Protein AF-A0A9E3S4K5-F1 (afdb_monomer_lite)

pLDDT: mean 72.48, std 16.72, range [35.62, 93.38]

Secondary structure (DSSP, 8-state):
--SSSHHHHHHHHHHHTT--PPPPP-PPPPP-STTTSSHHHHHHS-SSHHHHHHHHHHHHHT-SPPPTT-----

Foldseek 3Di:
DPDDPPVVVVVVVVVVVPPPDDDDDDDPQDDQDLVCLDPVNLVPDPPDPSSVVNNVSSVVVVSDDDDPPPPPDD

Radius of gyration: 19.68 Å; chains: 1; bounding box: 36×40×47 Å

Sequence (74 aa):
MRRALLPFLVVVLVAACSKQEPPAPPAALPEVNDANCHPDALKAMPDDANRKKFAGLCLRRGSLKKGSDQGLKP

Structure (mmCIF, N/CA/C/O backbone):
data_AF-A0A9E3S4K5-F1
#
_entry.id   AF-A0A9E3S4K5-F1
#
loop_
_atom_site.group_PDB
_atom_site.id
_atom_site.type_symbol
_atom_site.label_atom_id
_atom_site.label_alt_id
_atom_site.label_comp_id
_atom_site.label_asym_id
_atom_site.label_entity_id
_atom_site.label_seq_id
_atom_site.pdbx_PDB_ins_code
_atom_site.Cartn_x
_atom_site.Cartn_y
_atom_site.Cartn_z
_atom_site.occupancy
_atom_site.B_iso_or_equiv
_atom_site.auth_seq_id
_atom_site.auth_comp_id
_atom_site.auth_asym_id
_atom_site.auth_atom_id
_atom_site.pdbx_PDB_model_num
ATOM 1 N N . MET A 1 1 ? -25.648 30.581 37.726 1.00 48.53 1 MET A N 1
ATOM 2 C CA . MET A 1 1 ? -25.245 29.157 37.822 1.00 48.53 1 MET A CA 1
ATOM 3 C C . MET A 1 1 ? -25.179 28.519 36.424 1.00 48.53 1 MET A C 1
ATOM 5 O O . MET A 1 1 ? -26.073 27.775 36.063 1.00 48.53 1 MET A O 1
ATOM 9 N N . ARG A 1 2 ? -24.195 28.855 35.572 1.00 58.00 2 ARG A N 1
ATOM 10 C CA . ARG A 1 2 ? -24.064 28.283 34.203 1.00 58.00 2 ARG A CA 1
ATOM 11 C C . ARG A 1 2 ? -22.612 28.317 33.695 1.00 58.00 2 ARG A C 1
ATOM 13 O O . ARG A 1 2 ? -22.347 28.803 32.606 1.00 58.00 2 ARG A O 1
ATOM 20 N N . ARG A 1 3 ? -21.638 27.895 34.505 1.00 57.75 3 ARG A N 1
ATOM 21 C CA . ARG A 1 3 ? -20.211 27.930 34.110 1.00 57.75 3 ARG A CA 1
ATOM 22 C C . ARG A 1 3 ? -19.406 26.705 34.559 1.00 57.75 3 ARG A C 1
ATOM 24 O O . ARG A 1 3 ? -18.201 26.793 34.713 1.00 57.75 3 ARG A O 1
ATOM 31 N N . ALA A 1 4 ? -20.063 25.560 34.745 1.00 56.44 4 ALA A N 1
ATOM 32 C CA . ALA A 1 4 ? -19.394 24.322 35.167 1.00 56.44 4 ALA A CA 1
ATOM 33 C C . ALA A 1 4 ? -19.723 23.095 34.292 1.00 56.44 4 ALA A C 1
ATOM 35 O O . ALA A 1 4 ? -19.438 21.975 34.687 1.00 56.44 4 ALA A O 1
ATOM 36 N N . LEU A 1 5 ? -20.319 23.282 33.105 1.00 57.38 5 LEU A N 1
ATOM 37 C CA . LEU A 1 5 ? -20.686 22.176 32.197 1.00 57.38 5 LEU A CA 1
ATOM 38 C C . LEU A 1 5 ? -19.710 21.978 31.023 1.00 57.38 5 LEU A C 1
ATOM 40 O O . LEU A 1 5 ? -19.712 20.929 30.391 1.00 57.38 5 LEU A O 1
ATOM 44 N N . LEU A 1 6 ? -18.855 22.964 30.743 1.00 58.66 6 LEU A N 1
ATOM 45 C CA . LEU A 1 6 ? -17.911 22.932 29.622 1.00 58.66 6 LEU A CA 1
ATOM 46 C C . LEU A 1 6 ? -16.771 21.901 29.748 1.00 58.66 6 LEU A C 1
ATOM 48 O O . LEU A 1 6 ? -16.486 21.255 28.742 1.00 58.66 6 LEU A O 1
ATOM 52 N N . PRO A 1 7 ? -16.127 21.678 30.914 1.00 57.88 7 PRO A N 1
ATOM 53 C CA . PRO A 1 7 ? -14.971 20.777 30.958 1.00 57.88 7 PRO A CA 1
ATOM 54 C C . PRO A 1 7 ? -15.360 19.295 30.835 1.00 57.88 7 PRO A C 1
ATOM 56 O O . PRO A 1 7 ? -14.585 18.504 30.309 1.00 57.88 7 PRO A O 1
ATOM 59 N N . PHE A 1 8 ? -16.573 18.915 31.252 1.00 59.47 8 PHE A N 1
ATOM 60 C CA . PHE A 1 8 ? -17.042 17.527 31.174 1.00 59.47 8 PHE A CA 1
ATOM 61 C C . PHE A 1 8 ? -17.358 17.076 29.742 1.00 59.47 8 PHE A C 1
ATOM 63 O O . PHE A 1 8 ? -17.116 15.922 29.395 1.00 59.47 8 PHE A O 1
ATOM 70 N N . LEU A 1 9 ? -17.847 17.981 28.888 1.00 60.91 9 LEU A N 1
ATOM 71 C CA . LEU A 1 9 ? -18.192 17.655 27.501 1.00 60.91 9 LEU A CA 1
ATOM 72 C C . LEU A 1 9 ? -16.947 17.309 26.664 1.00 60.91 9 LEU A C 1
ATOM 74 O O . LEU A 1 9 ? -16.990 16.411 25.826 1.00 60.91 9 LEU A O 1
ATOM 78 N N . VAL A 1 10 ? -15.825 17.989 26.920 1.00 62.38 10 VAL A N 1
ATOM 79 C CA . VAL A 1 10 ? -14.573 17.796 26.171 1.00 62.38 10 VAL A CA 1
ATOM 80 C C . VAL A 1 10 ? -13.986 16.403 26.414 1.00 62.38 10 VAL A C 1
ATOM 82 O O . VAL A 1 10 ? -13.543 15.756 25.471 1.00 62.38 10 VAL A O 1
ATOM 85 N N . VAL A 1 11 ? -14.043 15.894 27.648 1.00 61.62 11 VAL A N 1
ATOM 86 C CA . VAL A 1 11 ? -13.495 14.568 27.992 1.00 61.62 11 VAL A CA 1
ATOM 87 C C . VAL A 1 11 ? -14.270 13.436 27.304 1.00 61.62 11 VAL A C 1
ATOM 89 O O . VAL A 1 11 ? -13.664 12.489 26.805 1.00 61.62 11 VAL A O 1
ATOM 92 N N . VAL A 1 12 ? -15.599 13.552 27.209 1.00 61.59 12 VAL A N 1
ATOM 93 C CA . VAL A 1 12 ? -16.449 12.546 26.544 1.00 61.59 12 VAL A CA 1
ATOM 94 C C . VAL A 1 12 ? -16.200 12.510 25.031 1.00 61.59 12 VAL A C 1
ATOM 96 O O . VAL A 1 12 ? -16.140 11.430 24.444 1.00 61.59 12 VAL A O 1
ATOM 99 N N . LEU A 1 13 ? -15.992 13.672 24.402 1.00 62.56 13 LEU A N 1
ATOM 100 C CA . LEU A 1 13 ? -15.696 13.768 22.968 1.00 62.56 13 LEU A CA 1
ATOM 101 C C . LEU A 1 13 ? -14.340 13.139 22.607 1.00 62.56 13 LEU A C 1
ATOM 103 O O . LEU A 1 13 ? -14.228 12.493 21.568 1.00 62.56 13 LEU A O 1
ATOM 107 N N . VAL A 1 14 ? -13.325 13.268 23.469 1.00 62.69 14 VAL A N 1
ATOM 108 C CA . VAL A 1 14 ? -11.992 12.687 23.219 1.00 62.69 14 VAL A CA 1
ATOM 109 C C . VAL A 1 14 ? -12.006 11.160 23.352 1.00 62.69 14 VAL A C 1
ATOM 111 O O . VAL A 1 14 ? -11.394 10.476 22.535 1.00 62.69 14 VAL A O 1
ATOM 114 N N . ALA A 1 15 ? -12.753 10.606 24.313 1.00 59.81 15 ALA A N 1
ATOM 115 C CA . ALA A 1 15 ? -12.864 9.154 24.486 1.00 59.81 15 ALA A CA 1
ATOM 116 C C . ALA A 1 15 ? -13.617 8.462 23.329 1.00 59.81 15 ALA A C 1
ATOM 118 O O . ALA A 1 15 ? -13.339 7.306 23.010 1.00 59.81 15 ALA A O 1
ATOM 119 N N . ALA A 1 16 ? -14.540 9.168 22.665 1.00 59.56 16 ALA A N 1
ATOM 120 C CA . ALA A 1 16 ? -15.280 8.648 21.514 1.00 59.56 16 ALA A CA 1
ATOM 121 C C . ALA A 1 16 ? -14.435 8.545 20.228 1.00 59.56 16 ALA A C 1
ATOM 123 O O . ALA A 1 16 ? -14.759 7.743 19.354 1.00 59.56 16 ALA A O 1
ATOM 124 N N . CYS A 1 17 ? -13.333 9.296 20.120 1.00 63.34 17 CYS A N 1
ATOM 125 C CA . CYS A 1 17 ? -12.397 9.192 18.994 1.00 63.34 17 CYS A CA 1
ATOM 126 C C . CYS A 1 17 ? -11.484 7.956 19.074 1.00 63.34 17 CYS A C 1
ATOM 128 O O . CYS A 1 17 ? -10.836 7.612 18.089 1.00 63.34 17 CYS A O 1
ATOM 130 N N . SER A 1 18 ? -11.421 7.279 20.224 1.00 60.19 18 SER A N 1
ATOM 131 C CA . SER A 1 18 ? -10.513 6.151 20.471 1.00 60.19 18 SER A CA 1
ATOM 132 C C . SER A 1 18 ? -11.226 4.799 20.430 1.00 60.19 18 SER A C 1
ATOM 134 O O . SER A 1 18 ? -10.900 3.897 21.201 1.00 60.19 18 SER A O 1
ATOM 136 N N . LYS A 1 19 ? -12.193 4.630 19.520 1.00 58.94 19 LYS A N 1
ATOM 137 C CA . LYS A 1 19 ? -12.724 3.308 19.149 1.00 58.94 19 LYS A CA 1
ATOM 138 C C . LYS A 1 19 ? -11.651 2.549 18.353 1.00 58.94 19 LYS A C 1
ATOM 140 O O . LYS A 1 19 ? -11.757 2.374 17.147 1.00 58.94 19 LYS A O 1
ATOM 145 N N . GLN A 1 20 ? -10.580 2.158 19.037 1.00 59.47 20 GLN A N 1
ATOM 146 C CA . GLN A 1 20 ? -9.572 1.253 18.510 1.00 59.47 20 GLN A CA 1
ATOM 147 C C . GLN A 1 20 ? -10.187 -0.148 18.568 1.00 59.47 20 GLN A C 1
ATOM 149 O O . GLN A 1 20 ? -10.203 -0.781 19.625 1.00 59.47 20 GLN A O 1
ATOM 154 N N . GLU A 1 21 ? -10.765 -0.611 17.460 1.00 60.72 21 GLU A N 1
ATOM 155 C CA . GLU A 1 21 ? -11.053 -2.037 17.313 1.00 60.72 21 GLU A CA 1
ATOM 156 C C . GLU A 1 21 ? -9.755 -2.824 17.556 1.00 60.72 21 GLU A C 1
ATOM 158 O O . GLU A 1 21 ? -8.678 -2.367 17.145 1.00 60.72 21 GLU A O 1
ATOM 163 N N 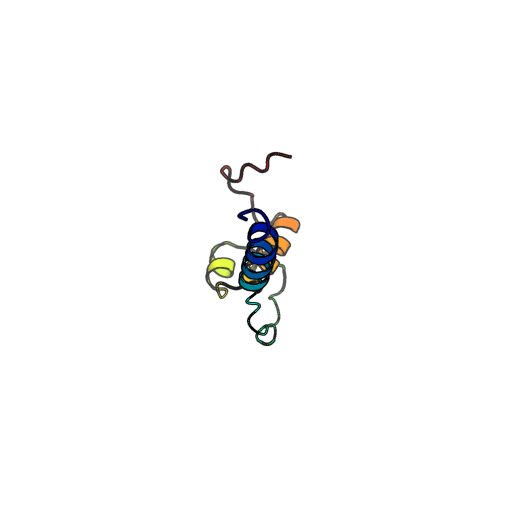. PRO A 1 22 ? -9.814 -3.968 18.265 1.00 57.81 22 PRO A N 1
ATOM 164 C CA . PRO A 1 22 ? -8.643 -4.803 18.467 1.00 57.81 22 PRO A CA 1
ATOM 165 C C . PRO A 1 22 ? -8.020 -5.099 17.101 1.00 57.81 22 PRO A C 1
ATOM 167 O O . PRO A 1 22 ? -8.737 -5.558 16.208 1.00 57.81 22 PRO A O 1
ATOM 170 N N . PRO A 1 23 ? -6.722 -4.809 16.895 1.00 57.00 23 PRO A N 1
ATOM 171 C CA . PRO A 1 23 ? -6.100 -5.064 15.613 1.00 57.00 23 PRO A CA 1
ATOM 172 C C . PRO A 1 23 ? -6.226 -6.557 15.324 1.00 57.00 23 PRO A C 1
ATOM 174 O O . PRO A 1 23 ? -5.767 -7.390 16.110 1.00 57.00 23 PRO A O 1
ATOM 177 N N . ALA A 1 24 ? -6.867 -6.888 14.202 1.00 59.56 24 ALA A N 1
ATOM 178 C CA . ALA A 1 24 ? -6.785 -8.228 13.649 1.00 59.56 24 ALA A CA 1
ATOM 179 C C . ALA A 1 24 ? -5.298 -8.627 13.564 1.00 59.56 24 ALA A C 1
ATOM 181 O O . ALA A 1 24 ? -4.452 -7.747 13.341 1.00 59.56 24 ALA A O 1
ATOM 182 N N . PRO A 1 25 ? -4.956 -9.915 13.755 1.00 58.69 25 PRO A N 1
ATOM 183 C CA . PRO A 1 25 ? -3.583 -10.379 13.620 1.00 58.69 25 PRO A CA 1
ATOM 184 C C . PRO A 1 25 ? -2.999 -9.830 12.315 1.00 58.69 25 PRO A C 1
ATOM 186 O O . PRO A 1 25 ? -3.644 -9.972 11.271 1.00 58.69 25 PRO A O 1
ATOM 189 N N . PRO A 1 26 ? -1.843 -9.145 12.350 1.00 58.72 26 PRO A N 1
ATOM 190 C CA . PRO A 1 26 ? -1.316 -8.505 11.161 1.00 58.72 26 PRO A CA 1
ATOM 191 C C . PRO A 1 26 ? -1.037 -9.589 10.124 1.00 58.72 26 PRO A C 1
ATOM 193 O O . PRO A 1 26 ? -0.163 -10.433 10.319 1.00 58.72 26 PRO A O 1
ATOM 196 N N . ALA A 1 27 ? -1.783 -9.567 9.019 1.00 66.88 27 ALA A N 1
ATOM 197 C CA . ALA A 1 27 ? -1.382 -10.295 7.829 1.00 66.88 27 ALA A CA 1
ATOM 198 C C . ALA A 1 27 ? 0.037 -9.831 7.476 1.00 66.88 27 ALA A C 1
ATOM 200 O O . ALA A 1 27 ? 0.320 -8.627 7.481 1.00 66.88 27 ALA A O 1
ATOM 201 N N . ALA A 1 28 ? 0.944 -10.781 7.242 1.00 79.06 28 ALA A N 1
ATOM 202 C CA . ALA A 1 28 ? 2.311 -10.450 6.873 1.00 79.06 28 ALA A CA 1
ATOM 203 C C . ALA A 1 28 ? 2.277 -9.545 5.635 1.00 79.06 28 ALA A C 1
ATOM 205 O O . ALA A 1 28 ? 1.653 -9.878 4.626 1.00 79.06 28 ALA A O 1
ATOM 206 N N . LEU A 1 29 ? 2.896 -8.368 5.744 1.00 87.00 29 LEU A N 1
ATOM 2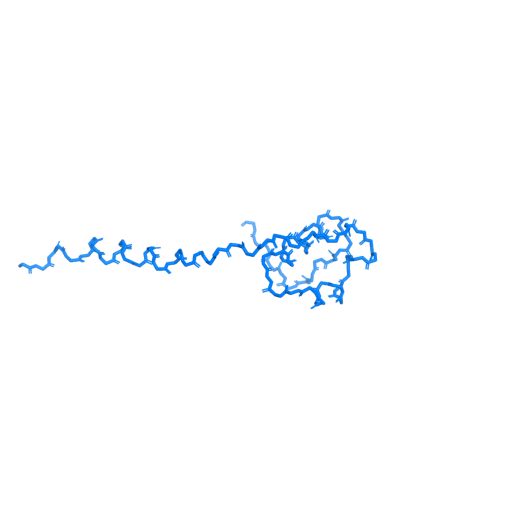07 C CA . LEU A 1 29 ? 2.975 -7.440 4.625 1.00 87.00 29 LEU A CA 1
ATOM 208 C C . LEU A 1 29 ? 3.754 -8.099 3.476 1.00 87.00 29 LEU A C 1
ATOM 210 O O . LEU A 1 29 ? 4.755 -8.766 3.752 1.00 87.00 29 LEU A O 1
ATOM 214 N N . PRO A 1 30 ? 3.342 -7.899 2.211 1.00 90.19 30 PRO A N 1
ATOM 215 C CA . PRO A 1 30 ? 4.093 -8.396 1.065 1.00 90.19 30 PRO A CA 1
ATOM 216 C C . PRO A 1 30 ? 5.521 -7.843 1.035 1.00 90.19 30 PRO A C 1
ATOM 218 O O . PRO A 1 30 ? 5.841 -6.833 1.669 1.00 90.19 30 PRO A O 1
ATOM 221 N N . GLU A 1 31 ? 6.387 -8.476 0.250 1.00 93.38 31 GLU A N 1
ATOM 222 C CA . GLU A 1 31 ? 7.733 -7.956 0.022 1.00 93.38 31 GLU A CA 1
ATOM 223 C C . GLU A 1 31 ? 7.690 -6.642 -0.777 1.00 93.38 31 GLU A C 1
ATOM 225 O O . GLU A 1 31 ? 6.934 -6.503 -1.738 1.00 93.38 31 GLU A O 1
ATOM 230 N N . VAL A 1 32 ? 8.518 -5.666 -0.403 1.00 92.25 32 VAL A N 1
ATOM 231 C CA . VAL A 1 32 ? 8.573 -4.350 -1.060 1.00 92.25 32 VAL A CA 1
ATOM 232 C C . VAL A 1 32 ? 9.462 -4.419 -2.310 1.00 92.25 32 VAL A C 1
ATOM 234 O O . VAL A 1 32 ? 10.651 -4.086 -2.280 1.00 92.25 32 VAL A O 1
ATOM 237 N N . ASN A 1 33 ? 8.876 -4.833 -3.430 1.00 92.25 33 ASN A N 1
ATOM 238 C CA . ASN A 1 33 ? 9.531 -4.943 -4.735 1.00 92.25 33 ASN A CA 1
ATOM 239 C C . ASN A 1 33 ? 8.641 -4.388 -5.861 1.00 92.25 33 ASN A C 1
ATOM 241 O O . ASN A 1 33 ? 7.494 -4.020 -5.621 1.00 92.25 33 ASN A O 1
ATOM 245 N N . ASP A 1 34 ? 9.150 -4.301 -7.091 1.00 90.12 34 ASP A N 1
ATOM 246 C CA . ASP A 1 34 ? 8.399 -3.679 -8.196 1.00 90.12 34 ASP A CA 1
ATOM 247 C C . ASP A 1 34 ? 7.168 -4.499 -8.622 1.00 90.12 34 ASP A C 1
ATOM 249 O O . ASP A 1 34 ? 6.195 -3.927 -9.108 1.00 90.12 34 ASP A O 1
ATOM 253 N N . ALA A 1 35 ? 7.167 -5.812 -8.362 1.00 91.25 35 ALA A N 1
ATOM 254 C CA . ALA A 1 35 ? 6.016 -6.683 -8.598 1.00 91.25 35 ALA A CA 1
ATOM 255 C C . ALA A 1 35 ? 4.863 -6.433 -7.612 1.00 91.25 35 ALA A C 1
ATOM 257 O O . ALA A 1 35 ? 3.717 -6.689 -7.951 1.00 91.25 35 ALA A O 1
ATOM 258 N N . ASN A 1 36 ? 5.148 -5.906 -6.416 1.00 91.94 36 ASN A N 1
ATOM 259 C CA . ASN A 1 36 ? 4.134 -5.614 -5.397 1.00 91.94 36 ASN A CA 1
ATOM 260 C C . ASN A 1 36 ? 3.863 -4.106 -5.237 1.00 91.94 36 ASN A C 1
ATOM 262 O O . ASN A 1 36 ? 2.823 -3.706 -4.716 1.00 91.94 36 ASN A O 1
ATOM 266 N N . CYS A 1 37 ? 4.780 -3.246 -5.685 1.00 92.88 37 CYS A N 1
ATOM 267 C CA . CYS A 1 37 ? 4.696 -1.791 -5.565 1.00 92.88 37 CYS A CA 1
ATOM 268 C C . CYS A 1 37 ? 4.075 -1.119 -6.797 1.00 92.88 37 CYS A C 1
ATOM 270 O O . CYS A 1 37 ? 4.616 -0.144 -7.320 1.00 92.88 37 CYS A O 1
ATOM 272 N N . HIS A 1 38 ? 2.910 -1.603 -7.229 1.00 90.19 38 HIS A N 1
ATOM 273 C CA . HIS A 1 38 ? 2.112 -0.980 -8.286 1.00 90.19 38 HIS A CA 1
ATOM 274 C C . HIS A 1 38 ? 0.657 -0.749 -7.837 1.00 90.19 38 HIS A C 1
ATOM 276 O O . HIS A 1 38 ? 0.189 -1.384 -6.886 1.00 90.1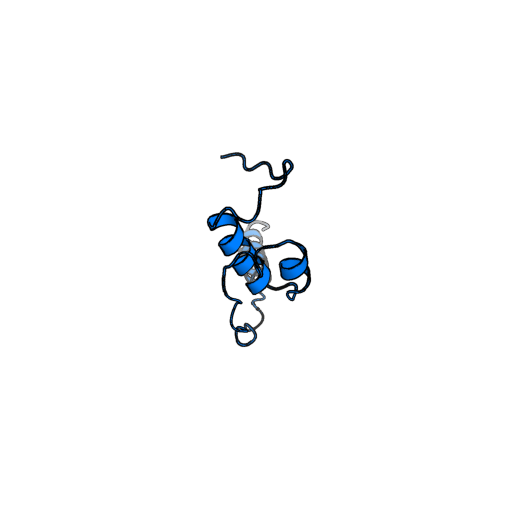9 38 HIS A O 1
ATOM 282 N N . PRO A 1 39 ? -0.088 0.165 -8.492 1.00 89.06 39 PRO A N 1
ATOM 283 C CA . PRO A 1 39 ? -1.426 0.558 -8.047 1.00 89.06 39 PRO A CA 1
ATOM 284 C C . PRO A 1 39 ? -2.414 -0.604 -7.910 1.00 89.06 39 PRO A C 1
ATOM 286 O O . PRO A 1 39 ? -3.213 -0.607 -6.978 1.00 89.06 39 PRO A O 1
ATOM 289 N N . ASP A 1 40 ? -2.364 -1.589 -8.804 1.00 90.81 40 ASP A N 1
ATOM 290 C CA . ASP A 1 40 ? -3.315 -2.707 -8.776 1.00 90.81 40 ASP A CA 1
ATOM 291 C C . ASP A 1 40 ? -3.033 -3.694 -7.637 1.00 90.81 40 ASP A C 1
ATOM 293 O O . ASP A 1 40 ? -3.978 -4.149 -6.995 1.00 90.81 40 ASP A O 1
ATOM 297 N N . ALA A 1 41 ? -1.762 -3.932 -7.291 1.00 91.31 41 ALA A N 1
ATOM 298 C CA . ALA A 1 41 ? -1.402 -4.706 -6.102 1.00 91.31 41 ALA A CA 1
ATOM 299 C C . ALA A 1 41 ? -1.879 -4.010 -4.820 1.00 91.31 41 ALA A C 1
ATOM 301 O O . ALA A 1 41 ? -2.443 -4.656 -3.942 1.00 91.31 41 ALA A O 1
ATOM 302 N N . LEU A 1 42 ? -1.741 -2.680 -4.734 1.00 90.00 42 LEU A N 1
ATOM 303 C CA . LEU A 1 42 ? -2.262 -1.912 -3.600 1.00 90.00 42 LEU A CA 1
ATOM 304 C C . LEU A 1 42 ? -3.788 -1.976 -3.500 1.00 90.00 42 LEU A C 1
ATOM 306 O O . LEU A 1 42 ? -4.312 -2.129 -2.402 1.00 90.00 42 LEU A O 1
ATOM 310 N N . LYS A 1 43 ? -4.507 -1.869 -4.624 1.00 90.88 43 LYS A N 1
ATOM 311 C CA . LYS A 1 43 ? -5.978 -1.973 -4.650 1.00 90.88 43 LYS A CA 1
ATOM 312 C C . LYS A 1 43 ? -6.475 -3.358 -4.238 1.00 90.88 43 LYS A C 1
ATOM 314 O O . LYS A 1 43 ? -7.550 -3.447 -3.656 1.00 90.88 43 LYS A O 1
ATOM 319 N N . ALA A 1 44 ? -5.711 -4.409 -4.536 1.00 91.38 44 ALA A N 1
ATOM 320 C CA . ALA A 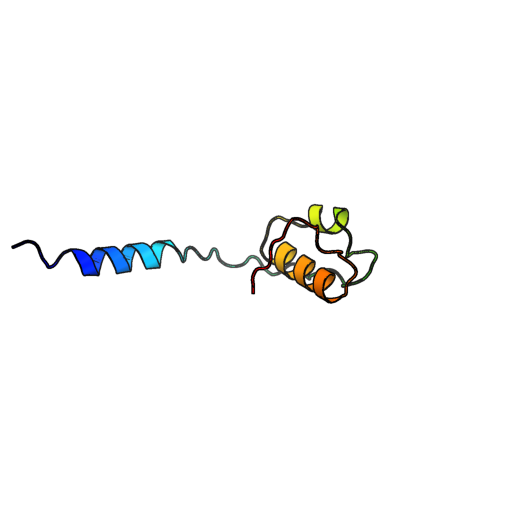1 44 ? -6.029 -5.776 -4.135 1.00 91.38 44 ALA A CA 1
ATOM 321 C C . ALA A 1 44 ? -5.844 -6.018 -2.625 1.00 91.38 44 ALA A C 1
ATOM 323 O O . ALA A 1 44 ? -6.389 -6.984 -2.093 1.00 91.38 44 ALA A O 1
ATOM 324 N N . MET A 1 45 ? -5.107 -5.150 -1.918 1.00 88.00 45 MET A N 1
ATOM 325 C CA . MET A 1 45 ? -5.002 -5.229 -0.462 1.00 88.00 45 MET A CA 1
ATOM 326 C C . MET A 1 45 ? -6.308 -4.770 0.211 1.00 88.00 45 MET A C 1
ATOM 328 O O . MET A 1 45 ? -6.920 -3.790 -0.240 1.00 88.00 45 MET A O 1
ATOM 332 N N . PRO A 1 46 ? -6.699 -5.397 1.339 1.00 89.50 46 PRO A N 1
ATOM 333 C CA . PRO A 1 46 ? -7.807 -4.930 2.168 1.00 89.50 46 PRO A CA 1
ATOM 334 C C . PRO A 1 46 ? -7.706 -3.435 2.496 1.00 89.50 46 PRO A C 1
ATOM 336 O O . PRO A 1 46 ? -6.609 -2.885 2.605 1.00 89.50 46 PRO A O 1
ATOM 339 N N . ASP A 1 47 ? -8.846 -2.756 2.648 1.00 86.12 47 ASP A N 1
ATOM 340 C CA . ASP A 1 47 ? -8.866 -1.349 3.073 1.00 86.12 47 ASP A CA 1
ATOM 341 C C . ASP A 1 47 ? -8.621 -1.198 4.566 1.00 86.12 47 ASP A C 1
ATOM 343 O O . ASP A 1 47 ? -9.522 -0.906 5.347 1.00 86.12 47 ASP A O 1
ATOM 347 N N . ASP A 1 48 ? -7.376 -1.433 4.958 1.00 87.62 48 ASP A N 1
ATOM 348 C CA . ASP A 1 48 ? -6.951 -1.413 6.342 1.00 87.62 48 ASP A CA 1
ATOM 349 C C . ASP A 1 48 ? -5.678 -0.571 6.553 1.00 87.62 48 ASP A C 1
ATOM 351 O O . ASP A 1 48 ? -5.101 0.054 5.648 1.00 87.62 48 ASP A O 1
ATOM 355 N N . ALA A 1 49 ? -5.222 -0.541 7.805 1.00 86.50 49 ALA A N 1
ATOM 356 C CA . ALA A 1 49 ? -3.982 0.127 8.180 1.00 86.50 49 ALA A CA 1
ATOM 357 C C . ALA A 1 49 ? -2.744 -0.479 7.485 1.00 86.50 49 ALA A C 1
ATOM 359 O O . ALA A 1 49 ? -1.758 0.232 7.261 1.00 86.50 49 ALA A O 1
ATOM 360 N N . ASN A 1 50 ? -2.791 -1.759 7.107 1.00 88.81 50 ASN A N 1
ATOM 361 C CA . ASN A 1 50 ? -1.688 -2.455 6.453 1.00 88.81 50 ASN A CA 1
ATOM 362 C C . ASN A 1 50 ? -1.505 -1.968 5.016 1.00 88.81 50 ASN A C 1
ATOM 364 O O . ASN A 1 50 ? -0.367 -1.713 4.620 1.00 88.81 50 ASN A O 1
ATOM 368 N N . ARG A 1 51 ? -2.590 -1.714 4.272 1.00 91.19 51 ARG A N 1
ATOM 369 C CA . ARG A 1 51 ? -2.501 -1.123 2.927 1.00 91.19 51 ARG A CA 1
ATOM 370 C C . ARG A 1 51 ? -1.854 0.257 2.946 1.00 91.19 51 ARG A C 1
ATOM 372 O O . ARG A 1 51 ? -0.975 0.532 2.132 1.00 91.19 51 ARG A O 1
ATOM 379 N N . LYS A 1 52 ? -2.221 1.117 3.904 1.00 89.88 52 LYS A N 1
ATOM 380 C CA . LYS A 1 52 ? -1.592 2.446 4.059 1.00 89.88 52 LYS A CA 1
ATOM 381 C C . LYS A 1 52 ? -0.110 2.327 4.412 1.00 89.88 52 LYS A C 1
ATOM 383 O O . LYS A 1 52 ? 0.726 3.024 3.833 1.00 89.88 52 LYS A O 1
ATOM 388 N N . LYS A 1 53 ? 0.228 1.417 5.330 1.00 91.38 53 LYS A N 1
ATOM 389 C CA . LYS A 1 53 ? 1.614 1.144 5.729 1.00 91.38 53 LYS A CA 1
ATOM 390 C C . LYS A 1 53 ? 2.451 0.629 4.553 1.00 91.38 53 LYS A C 1
ATOM 392 O O . LYS A 1 53 ? 3.569 1.106 4.358 1.00 91.38 53 LYS A O 1
ATOM 397 N N . PHE A 1 54 ? 1.903 -0.286 3.755 1.00 92.38 54 PHE A N 1
ATOM 398 C CA . PHE A 1 54 ? 2.565 -0.859 2.585 1.00 92.38 54 PHE A CA 1
ATOM 399 C C . PHE A 1 54 ? 2.724 0.151 1.443 1.00 92.38 54 PHE A C 1
ATOM 401 O O . PHE A 1 54 ? 3.830 0.325 0.934 1.00 92.38 54 PHE A O 1
ATOM 408 N N . ALA A 1 55 ? 1.679 0.921 1.123 1.00 92.00 55 ALA A N 1
ATOM 409 C CA . ALA A 1 55 ? 1.766 2.017 0.157 1.00 92.00 55 ALA A CA 1
ATOM 410 C C . ALA A 1 55 ? 2.856 3.032 0.546 1.00 92.00 55 ALA A C 1
ATOM 412 O O . ALA A 1 55 ? 3.649 3.453 -0.295 1.00 92.00 55 ALA A O 1
ATOM 413 N N . GLY A 1 56 ? 2.963 3.368 1.838 1.00 91.75 56 GLY A N 1
ATOM 414 C CA . GLY A 1 56 ? 4.032 4.221 2.358 1.00 91.75 56 GLY A CA 1
ATOM 415 C C . GLY A 1 56 ? 5.440 3.638 2.173 1.00 91.75 56 GLY A C 1
ATOM 416 O O . GLY A 1 56 ? 6.376 4.389 1.899 1.00 91.75 56 GLY A O 1
ATOM 417 N N . LEU A 1 57 ? 5.609 2.316 2.293 1.00 92.75 57 LEU A N 1
ATOM 418 C CA . LEU A 1 57 ? 6.883 1.639 2.010 1.00 92.75 57 LEU A CA 1
ATOM 419 C C . LEU A 1 57 ? 7.242 1.728 0.520 1.00 92.75 57 LEU A C 1
ATOM 421 O O . LEU A 1 57 ? 8.359 2.119 0.185 1.00 92.75 57 LEU A O 1
ATOM 425 N N . CYS A 1 58 ? 6.286 1.447 -0.365 1.00 91.62 58 CYS A N 1
ATOM 426 C CA . CYS A 1 58 ? 6.481 1.533 -1.811 1.00 91.62 58 CYS A CA 1
ATOM 427 C C . CYS A 1 58 ? 6.752 2.968 -2.304 1.00 91.62 58 CYS A C 1
ATOM 429 O O . CYS A 1 58 ? 7.551 3.164 -3.220 1.00 91.62 58 CYS A O 1
ATOM 431 N N . LEU A 1 59 ? 6.151 3.985 -1.672 1.00 89.38 59 LEU A N 1
ATOM 432 C CA . LEU A 1 59 ? 6.457 5.396 -1.941 1.00 89.38 59 LEU A CA 1
ATOM 433 C C . LEU A 1 59 ? 7.904 5.742 -1.574 1.00 89.38 59 LEU A C 1
ATOM 435 O O . LEU A 1 59 ? 8.596 6.379 -2.362 1.00 89.38 59 LEU A O 1
ATOM 439 N N . ARG A 1 60 ? 8.390 5.285 -0.410 1.00 87.00 60 ARG A N 1
ATOM 440 C CA . ARG A 1 60 ? 9.785 5.509 0.019 1.00 87.00 60 ARG 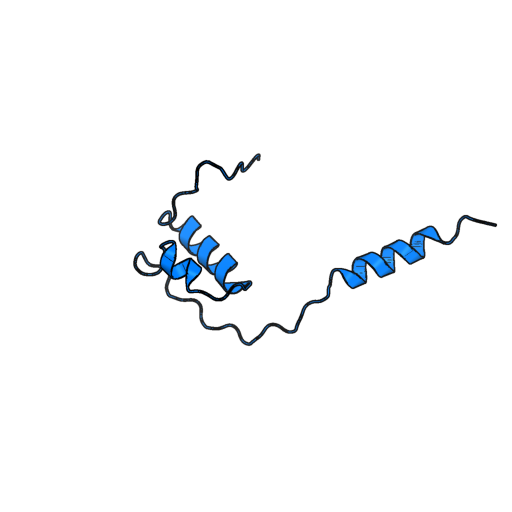A CA 1
ATOM 441 C C . ARG A 1 60 ? 10.812 4.829 -0.887 1.00 87.00 60 ARG A C 1
ATOM 443 O O . ARG A 1 60 ? 11.916 5.342 -1.014 1.00 87.00 60 ARG A O 1
ATOM 450 N N . ARG A 1 61 ? 10.453 3.709 -1.526 1.00 81.31 61 ARG A N 1
ATOM 451 C CA . ARG A 1 61 ? 11.284 3.041 -2.544 1.00 81.31 61 ARG A CA 1
ATOM 452 C C . ARG A 1 61 ? 11.410 3.870 -3.833 1.00 81.31 61 ARG A C 1
ATOM 454 O O . ARG A 1 61 ? 12.345 3.660 -4.594 1.00 81.31 61 ARG A O 1
ATOM 461 N N . GLY A 1 62 ? 10.487 4.801 -4.085 1.00 73.56 62 GLY A N 1
ATOM 462 C CA . GLY A 1 62 ? 10.427 5.582 -5.325 1.00 73.56 62 GLY A CA 1
ATOM 463 C C . GLY A 1 62 ? 9.716 4.870 -6.483 1.00 73.56 62 GLY A C 1
ATOM 464 O O . GLY A 1 62 ? 9.542 5.471 -7.541 1.00 73.56 62 GLY A O 1
ATOM 465 N N . SER A 1 63 ? 9.255 3.627 -6.286 1.00 63.78 63 SER A N 1
ATOM 466 C CA . SER A 1 63 ? 8.484 2.856 -7.278 1.00 63.78 63 SER A CA 1
ATOM 467 C C . SER A 1 63 ? 7.095 3.452 -7.533 1.00 63.78 63 SER A C 1
ATOM 469 O O . SER A 1 63 ? 6.553 3.337 -8.629 1.00 63.78 63 SER A O 1
ATOM 471 N N . LEU A 1 64 ? 6.514 4.121 -6.532 1.00 62.09 64 LEU A N 1
ATOM 472 C CA . LEU A 1 64 ? 5.256 4.847 -6.675 1.00 62.09 64 LEU A CA 1
ATOM 473 C C . LEU A 1 64 ? 5.547 6.331 -6.906 1.00 62.09 64 LEU A C 1
ATOM 475 O O . LEU A 1 64 ? 5.961 7.048 -5.996 1.00 62.09 64 LEU A O 1
ATOM 479 N N . LYS A 1 65 ? 5.302 6.811 -8.129 1.00 57.91 65 LYS A N 1
ATOM 480 C CA . LYS A 1 65 ? 5.307 8.250 -8.411 1.00 57.91 65 LYS A CA 1
ATOM 481 C C . LYS A 1 65 ? 4.139 8.907 -7.679 1.00 57.91 65 LYS A C 1
ATOM 483 O O . LYS A 1 65 ? 2.989 8.497 -7.829 1.00 57.91 65 LYS A O 1
ATOM 488 N N . LYS A 1 66 ? 4.441 9.942 -6.896 1.00 54.50 66 LYS A N 1
ATOM 489 C CA . LYS A 1 66 ? 3.439 10.814 -6.281 1.00 54.50 66 LYS A CA 1
ATOM 490 C C . LYS A 1 66 ? 2.567 11.412 -7.393 1.00 54.50 66 LYS A C 1
ATOM 492 O O . LYS A 1 66 ? 3.096 12.062 -8.290 1.00 54.50 66 LYS A O 1
ATOM 497 N N . GLY A 1 67 ? 1.256 11.171 -7.350 1.00 57.31 67 GLY A N 1
ATOM 498 C CA . GLY A 1 67 ? 0.311 11.846 -8.241 1.00 57.31 67 GLY A CA 1
ATOM 499 C C . GLY A 1 67 ? 0.355 13.357 -8.007 1.00 57.31 67 GLY A C 1
ATOM 500 O O . GLY A 1 67 ? 0.502 13.797 -6.863 1.00 57.31 67 GLY A O 1
ATOM 501 N N . SER A 1 68 ? 0.244 14.135 -9.083 1.00 54.78 68 SER A N 1
ATOM 502 C CA . SER A 1 68 ? 0.392 15.599 -9.105 1.00 54.78 68 SER A CA 1
ATOM 503 C C . SER A 1 68 ? -0.545 16.359 -8.151 1.00 54.78 68 SER A C 1
ATOM 505 O O . SER A 1 68 ? -0.296 17.525 -7.865 1.00 54.78 68 SER A O 1
ATOM 507 N N . ASP A 1 69 ? -1.573 15.700 -7.610 1.00 55.84 69 ASP A N 1
ATOM 508 C CA . ASP A 1 69 ? -2.645 16.331 -6.830 1.00 55.84 69 ASP A CA 1
ATOM 509 C C . ASP A 1 69 ? -2.459 16.258 -5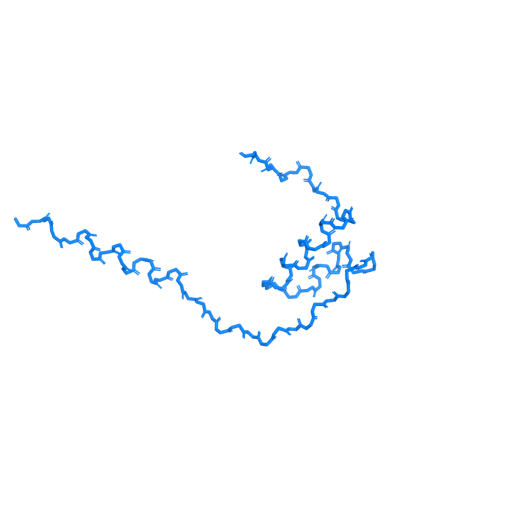.306 1.00 55.84 69 ASP A C 1
ATOM 511 O O . ASP A 1 69 ? -3.221 16.863 -4.553 1.00 55.84 69 ASP A O 1
ATOM 515 N N . GLN A 1 70 ? -1.439 15.554 -4.800 1.00 50.47 70 GLN A N 1
ATOM 516 C CA . GLN A 1 70 ? -1.164 15.547 -3.358 1.00 50.47 70 GLN A CA 1
ATOM 517 C C . GLN A 1 70 ? -0.277 16.732 -2.977 1.00 50.47 70 GLN A C 1
ATOM 519 O O . GLN A 1 70 ? 0.941 16.600 -2.796 1.00 50.47 70 GLN A O 1
ATOM 524 N N . GLY A 1 71 ? -0.918 17.895 -2.843 1.00 45.16 71 GLY A N 1
ATOM 525 C CA . GLY A 1 71 ? -0.371 19.077 -2.186 1.00 45.16 71 GLY A CA 1
ATOM 526 C C . GLY A 1 71 ? 0.159 18.723 -0.798 1.00 45.16 71 GLY A C 1
ATOM 527 O O . GLY A 1 71 ? -0.576 18.707 0.183 1.00 45.16 71 GLY A O 1
ATOM 528 N N . LEU A 1 72 ? 1.456 18.430 -0.727 1.00 43.59 72 LEU A N 1
ATOM 529 C CA . LEU A 1 72 ? 2.205 18.397 0.519 1.00 43.59 72 LEU A CA 1
ATOM 530 C C . LEU A 1 72 ? 2.733 19.815 0.686 1.00 43.59 72 LEU A C 1
ATOM 532 O O . LEU A 1 72 ? 3.787 20.156 0.151 1.00 43.59 72 LEU A O 1
ATOM 536 N N . LYS A 1 73 ? 1.926 20.666 1.316 1.00 35.62 73 LYS A N 1
ATOM 537 C CA . LYS A 1 73 ? 2.419 21.947 1.805 1.00 35.62 73 LYS A CA 1
ATOM 538 C C . LYS A 1 73 ? 3.289 21.639 3.039 1.00 35.62 73 LYS A C 1
ATOM 540 O O . LYS A 1 73 ? 2.834 20.829 3.849 1.00 35.62 73 LYS A O 1
ATOM 545 N N . PRO A 1 74 ? 4.526 22.167 3.107 1.00 50.97 74 PRO A N 1
ATOM 546 C CA . PRO A 1 74 ? 5.444 21.918 4.217 1.00 50.97 74 PRO A CA 1
ATOM 547 C C . PRO A 1 74 ? 4.846 22.306 5.570 1.00 50.97 74 PRO A C 1
ATOM 549 O O . PRO A 1 74 ? 3.982 23.217 5.593 1.00 50.97 74 PRO A O 1
#